Protei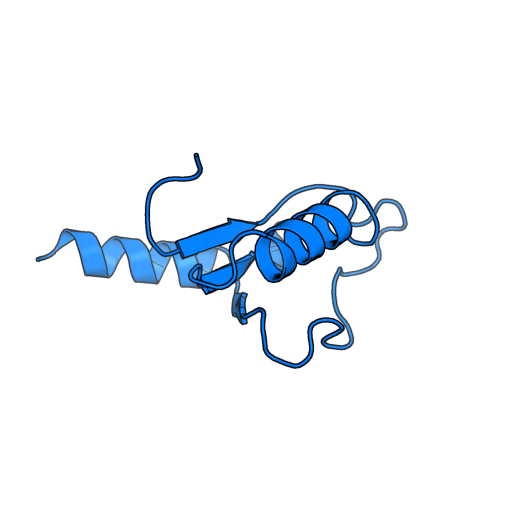n AF-A0A645IMY3-F1 (afdb_monomer_lite)

Radius of gyration: 12.91 Å; chains: 1; bounding box: 31×30×34 Å

Foldseek 3Di:
DDDDQEDEFADDDQVPPRVVVQVCCCPPVVSHQAEYAQVRHAHPVRDGSDPDDPPVPSYHYHHPVRVVVVVVVVVVD

InterPro domains:
  IPR036380 Isochorismatase-like superfamily [G3DSA:3.40.50.850] (2-56)

Secondary structure (DSSP, 8-state):
---SSEEEEEEE-IIIIIHHHHHHHHHH-TTSEEEEEEEEEE-TTS--S-SS-TTTTSEEEE-HHHHHHHHHHTT--

Sequence (77 aa):
MIEGKDVYVCGVAGEYCVKATIEDVVRFAPEKRVFAIVDLIKSVDGSSYIEHDPFEGKVRFVTSDQVARRLAVSQEE

Organism: NCBI:txid1076179

pLDDT: mean 87.83, std 11.15, range [43.72, 96.62]

Structure (mmCIF, N/CA/C/O backbone):
data_AF-A0A645IMY3-F1
#
_entry.id   AF-A0A645IMY3-F1
#
loop_
_atom_site.group_PDB
_atom_site.id
_atom_site.type_symbol
_atom_site.label_atom_id
_atom_site.label_alt_id
_atom_site.label_comp_id
_atom_site.label_asym_id
_atom_site.label_entity_id
_atom_site.label_seq_id
_atom_site.pdbx_PDB_ins_code
_atom_site.Cartn_x
_atom_site.Cartn_y
_atom_site.Cartn_z
_atom_site.occupancy
_atom_site.B_iso_or_equiv
_atom_site.auth_seq_id
_atom_site.auth_comp_id
_atom_site.auth_asym_id
_atom_site.auth_atom_id
_atom_site.pdbx_PDB_model_num
ATOM 1 N N . MET A 1 1 ? -17.782 6.252 -0.425 1.00 61.66 1 MET A N 1
ATOM 2 C CA . MET A 1 1 ? -16.878 6.432 0.733 1.00 61.66 1 MET A CA 1
ATOM 3 C C . MET A 1 1 ? -16.197 5.095 0.978 1.00 61.66 1 MET A C 1
ATOM 5 O O . MET A 1 1 ? -16.885 4.091 0.873 1.00 61.66 1 MET A O 1
ATOM 9 N N . ILE A 1 2 ? -14.883 5.058 1.223 1.00 72.31 2 ILE A N 1
ATOM 10 C CA . ILE A 1 2 ? -14.198 3.803 1.580 1.00 72.31 2 ILE A CA 1
ATOM 11 C C . ILE A 1 2 ? -14.576 3.473 3.029 1.00 72.31 2 ILE A C 1
ATOM 13 O O . ILE A 1 2 ? -14.290 4.261 3.937 1.00 72.31 2 ILE A O 1
ATOM 17 N N . GLU A 1 3 ? -15.272 2.360 3.239 1.00 84.69 3 GLU A N 1
ATOM 18 C CA . GLU A 1 3 ? -15.667 1.885 4.569 1.00 84.69 3 GLU A CA 1
ATOM 19 C C . GLU A 1 3 ? -14.474 1.300 5.341 1.00 84.69 3 GLU A C 1
ATOM 21 O O . GLU A 1 3 ? -13.435 0.980 4.769 1.00 84.69 3 GLU A O 1
ATOM 26 N N . GLY A 1 4 ? -14.611 1.178 6.664 1.00 88.31 4 GLY A N 1
ATOM 27 C CA . GLY A 1 4 ? -13.559 0.636 7.529 1.00 88.31 4 GLY A CA 1
ATOM 28 C C . GLY A 1 4 ? -12.442 1.632 7.869 1.00 88.31 4 GLY A C 1
ATOM 29 O O . GLY A 1 4 ? -12.372 2.738 7.336 1.00 88.31 4 GLY A O 1
ATOM 30 N N . LYS A 1 5 ? -11.580 1.263 8.824 1.00 93.06 5 LYS A N 1
ATOM 31 C CA . LYS A 1 5 ? -10.431 2.088 9.257 1.00 93.06 5 LYS A CA 1
ATOM 32 C C . LYS A 1 5 ? -9.147 1.786 8.484 1.00 93.06 5 LYS A C 1
ATOM 34 O O . LYS A 1 5 ? -8.239 2.611 8.496 1.00 93.06 5 LYS A O 1
ATOM 39 N N . ASP A 1 6 ? -9.082 0.625 7.838 1.00 94.44 6 ASP A N 1
ATOM 40 C CA . ASP A 1 6 ? -7.881 0.103 7.189 1.00 94.44 6 ASP A CA 1
ATOM 41 C C . ASP A 1 6 ? -8.056 0.106 5.678 1.00 94.44 6 ASP A C 1
ATOM 43 O O . ASP A 1 6 ? -9.062 -0.381 5.167 1.00 94.44 6 ASP A O 1
ATOM 47 N N . VAL A 1 7 ? -7.063 0.640 4.973 1.00 95.94 7 VAL A N 1
ATOM 48 C CA . VAL A 1 7 ? -6.998 0.641 3.512 1.00 95.94 7 VAL A CA 1
ATOM 49 C C . VAL A 1 7 ? -5.765 -0.143 3.097 1.00 95.94 7 VAL A C 1
ATOM 51 O O . VAL A 1 7 ? -4.640 0.249 3.402 1.00 95.94 7 VAL A O 1
ATOM 54 N N . TYR A 1 8 ? -5.986 -1.254 2.403 1.00 95.38 8 TYR A N 1
ATOM 55 C CA . TYR A 1 8 ? -4.934 -2.091 1.839 1.00 95.38 8 TYR A CA 1
ATOM 56 C C . TYR A 1 8 ? -4.820 -1.810 0.341 1.00 95.38 8 TYR A C 1
ATOM 58 O O . TYR A 1 8 ? -5.811 -1.912 -0.380 1.00 95.38 8 TYR A O 1
ATOM 66 N N . VAL A 1 9 ? -3.625 -1.456 -0.123 1.00 95.19 9 VAL A N 1
ATOM 67 C CA . VAL A 1 9 ? -3.357 -1.082 -1.515 1.00 95.19 9 VAL A CA 1
ATOM 68 C C . VAL A 1 9 ? -2.403 -2.089 -2.153 1.00 95.19 9 VAL A C 1
ATOM 70 O O . VAL A 1 9 ? -1.353 -2.411 -1.594 1.00 95.19 9 VAL A O 1
ATOM 73 N N . CYS A 1 10 ? -2.763 -2.576 -3.338 1.00 94.88 10 CYS A N 1
ATOM 74 C CA . CYS A 1 10 ? -1.949 -3.431 -4.202 1.00 94.88 10 CYS A CA 1
ATOM 75 C C . CYS A 1 10 ? -2.241 -3.127 -5.684 1.00 94.88 10 CYS A C 1
ATOM 77 O O . CYS A 1 10 ? -3.201 -2.416 -5.983 1.00 94.88 10 CYS A O 1
ATOM 79 N N . GLY A 1 11 ? -1.433 -3.657 -6.613 1.00 93.81 11 GLY A N 1
ATOM 80 C CA . GLY A 1 11 ? -1.702 -3.556 -8.054 1.00 93.81 11 GLY A CA 1
ATOM 81 C C . GLY A 1 11 ? -0.523 -3.090 -8.912 1.00 93.81 11 GLY A C 1
ATOM 82 O O . GLY A 1 11 ? 0.645 -3.273 -8.572 1.00 93.81 11 GLY A O 1
ATOM 83 N N . VAL A 1 12 ? -0.844 -2.503 -10.064 1.00 91.38 12 VAL A N 1
ATOM 84 C CA . VAL A 1 12 ? 0.100 -1.993 -11.074 1.00 91.38 12 VAL A CA 1
ATOM 85 C C . VAL A 1 12 ? -0.324 -0.586 -11.512 1.00 91.38 12 VAL A C 1
ATOM 87 O O . VAL A 1 12 ? -1.515 -0.298 -11.543 1.00 91.38 12 VAL A O 1
ATOM 90 N N . ALA A 1 13 ? 0.560 0.340 -11.882 1.00 91.00 13 ALA A N 1
ATOM 91 C CA . ALA A 1 13 ? 2.020 0.335 -11.790 1.00 91.00 13 ALA A CA 1
ATOM 92 C C . ALA A 1 13 ? 2.483 1.075 -10.519 1.00 91.00 13 ALA A C 1
ATOM 94 O O . ALA A 1 13 ? 1.947 2.144 -10.219 1.00 91.00 13 ALA A O 1
ATOM 95 N N . GLY A 1 14 ? 3.468 0.516 -9.803 1.00 85.88 14 GLY A N 1
ATOM 96 C CA . GLY A 1 14 ? 3.964 0.992 -8.500 1.00 85.88 14 GLY A CA 1
ATOM 97 C C . GLY A 1 14 ? 4.119 2.514 -8.382 1.00 85.88 14 GLY A C 1
ATOM 98 O O . GLY A 1 14 ? 3.318 3.169 -7.716 1.00 85.88 14 GLY A O 1
ATOM 99 N N . GLU A 1 15 ? 5.094 3.091 -9.088 1.00 87.62 15 GLU A N 1
ATOM 100 C CA . GLU A 1 15 ? 5.391 4.538 -9.050 1.00 87.62 15 GLU A CA 1
ATOM 101 C C . GLU A 1 15 ? 4.319 5.441 -9.688 1.00 87.62 15 GLU A C 1
ATOM 103 O O . GLU A 1 15 ? 4.456 6.662 -9.686 1.00 87.62 15 GLU A O 1
ATOM 108 N N . TYR A 1 16 ? 3.244 4.860 -10.222 1.00 87.56 16 TYR A N 1
ATOM 109 C CA . TYR A 1 16 ? 2.166 5.583 -10.887 1.00 87.56 16 TYR A CA 1
ATOM 110 C C . TYR A 1 16 ? 0.859 5.425 -10.107 1.00 87.56 16 TYR A C 1
ATOM 112 O O . TYR A 1 16 ? 0.659 6.071 -9.081 1.00 87.56 16 TYR A O 1
ATOM 120 N N . CYS A 1 17 ? -0.040 4.557 -10.581 1.00 91.12 17 CYS A N 1
ATOM 121 C CA . CYS A 1 17 ? -1.393 4.404 -10.055 1.00 91.12 17 CYS A CA 1
ATOM 122 C C . CYS A 1 17 ? -1.397 4.046 -8.569 1.00 91.12 17 CYS A C 1
ATOM 124 O O . CYS A 1 17 ? -2.232 4.552 -7.824 1.00 91.12 17 CYS A O 1
ATOM 126 N N . VAL A 1 18 ? -0.465 3.196 -8.134 1.00 93.31 18 VAL A N 1
ATOM 127 C CA . VAL A 1 18 ? -0.407 2.754 -6.738 1.00 93.31 18 VAL A CA 1
ATOM 128 C C . VAL A 1 18 ? 0.052 3.899 -5.837 1.00 93.31 18 VAL A C 1
ATOM 130 O O . VAL A 1 18 ? -0.642 4.226 -4.877 1.00 93.31 18 VAL A O 1
ATOM 133 N N . LYS A 1 19 ? 1.159 4.562 -6.185 1.00 92.38 19 LYS A N 1
ATOM 134 C CA . LYS A 1 19 ? 1.668 5.728 -5.456 1.00 92.38 19 LYS A CA 1
ATOM 135 C C . LYS A 1 19 ? 0.648 6.863 -5.373 1.00 92.38 19 LYS A C 1
ATOM 137 O O . LYS A 1 19 ? 0.338 7.289 -4.267 1.00 92.38 19 LYS A O 1
ATOM 142 N N . ALA A 1 20 ? 0.065 7.276 -6.499 1.00 93.88 20 ALA A N 1
ATOM 143 C CA . ALA A 1 20 ? -0.942 8.339 -6.528 1.00 93.88 20 ALA A CA 1
ATOM 144 C C . ALA A 1 20 ? -2.169 7.997 -5.664 1.00 93.88 20 ALA A C 1
ATOM 146 O O . ALA A 1 20 ? -2.654 8.832 -4.909 1.00 93.88 20 ALA A O 1
ATOM 147 N N . THR A 1 21 ? -2.626 6.739 -5.704 1.00 94.81 21 THR A N 1
ATOM 148 C CA . THR A 1 21 ? -3.738 6.280 -4.854 1.00 94.81 21 THR A CA 1
ATOM 149 C C . THR A 1 21 ? -3.387 6.388 -3.372 1.00 94.81 21 THR A C 1
ATOM 151 O O . THR A 1 21 ? -4.204 6.838 -2.572 1.00 94.81 21 THR A O 1
ATOM 154 N N . ILE A 1 22 ? -2.177 5.982 -2.984 1.00 95.06 22 ILE A N 1
ATOM 155 C CA . ILE A 1 22 ? -1.722 6.074 -1.593 1.00 95.06 22 ILE A CA 1
ATOM 156 C C . ILE A 1 22 ? -1.615 7.540 -1.153 1.00 95.06 22 ILE A C 1
ATOM 158 O O . ILE A 1 22 ? -2.099 7.875 -0.072 1.00 95.06 22 ILE A O 1
ATOM 162 N N . GLU A 1 23 ? -1.042 8.413 -1.985 1.00 95.25 23 GLU A N 1
ATOM 163 C CA . GLU A 1 23 ? -0.959 9.857 -1.722 1.00 95.25 23 GLU A CA 1
ATOM 164 C C . GLU A 1 23 ? -2.349 10.472 -1.521 1.00 95.25 23 GLU A C 1
ATOM 166 O O . GLU A 1 23 ? -2.559 11.216 -0.560 1.00 95.25 23 GLU A O 1
ATOM 171 N N . ASP A 1 24 ? -3.317 10.107 -2.363 1.00 95.38 24 ASP A N 1
ATOM 172 C CA . ASP A 1 24 ? -4.696 10.577 -2.251 1.00 95.38 24 ASP A CA 1
ATOM 173 C C . ASP A 1 24 ? -5.364 10.099 -0.959 1.00 95.38 24 ASP A C 1
ATOM 175 O O . ASP A 1 24 ? -6.003 10.895 -0.267 1.00 95.38 24 ASP A O 1
ATOM 179 N N . VAL A 1 25 ? -5.191 8.831 -0.574 1.00 95.44 25 VAL A N 1
ATOM 180 C CA . VAL A 1 25 ? -5.747 8.321 0.691 1.00 95.44 25 VAL A CA 1
ATOM 181 C C . VAL A 1 25 ? -5.114 9.044 1.881 1.00 95.44 25 VAL A C 1
ATOM 183 O O . VAL A 1 25 ? -5.835 9.509 2.761 1.00 95.44 25 VAL A O 1
ATOM 186 N N . VAL A 1 26 ? -3.788 9.204 1.891 1.00 94.62 26 VAL A N 1
ATOM 187 C CA . VAL A 1 26 ? -3.068 9.914 2.961 1.00 94.62 26 VAL A CA 1
ATOM 188 C C . VAL A 1 26 ? -3.511 11.379 3.061 1.00 94.62 26 VAL A C 1
ATOM 190 O O . VAL A 1 26 ? -3.610 11.918 4.164 1.00 94.62 26 VAL A O 1
ATOM 193 N N . ARG A 1 27 ? -3.788 12.036 1.929 1.00 95.25 27 ARG A N 1
ATOM 194 C CA . ARG A 1 27 ? -4.165 13.454 1.877 1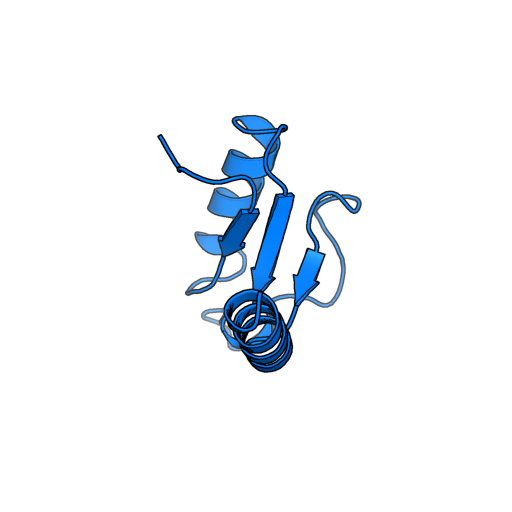.00 95.25 27 ARG A CA 1
ATOM 195 C C . ARG A 1 27 ? -5.629 13.708 2.223 1.00 95.25 27 ARG A C 1
ATOM 197 O O . ARG A 1 27 ? -5.922 14.675 2.924 1.00 95.25 27 ARG A O 1
ATOM 204 N N . PHE A 1 28 ? -6.540 12.900 1.690 1.00 95.50 28 PHE A N 1
ATOM 205 C CA . PHE A 1 28 ? -7.980 13.173 1.732 1.00 95.50 28 PHE A CA 1
ATOM 206 C C . PHE A 1 28 ? -8.748 12.302 2.729 1.00 95.50 28 PHE A C 1
ATOM 208 O O . PHE A 1 28 ? -9.901 12.611 3.023 1.00 95.50 28 PHE A O 1
ATOM 215 N N . ALA A 1 29 ? -8.123 11.254 3.268 1.00 94.38 29 ALA A N 1
ATOM 216 C CA . ALA A 1 29 ? -8.692 10.400 4.306 1.00 94.38 29 ALA A CA 1
ATOM 217 C C . ALA A 1 29 ? -7.661 10.131 5.428 1.00 94.38 29 ALA A C 1
ATOM 219 O O . ALA A 1 29 ? -7.296 8.977 5.677 1.00 94.38 29 ALA A O 1
ATOM 220 N N . PRO A 1 30 ? -7.153 11.182 6.106 1.00 93.44 30 PRO A N 1
ATOM 221 C CA . PRO A 1 30 ? -6.064 11.070 7.083 1.00 93.44 30 PRO A CA 1
ATOM 222 C C . PRO A 1 30 ? -6.417 10.228 8.319 1.00 93.44 30 PRO A C 1
ATOM 224 O O . PRO A 1 30 ? -5.533 9.820 9.068 1.00 93.4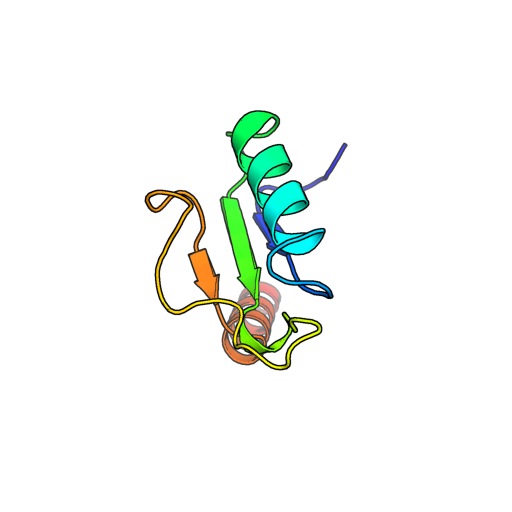4 30 PRO A O 1
ATOM 227 N N . GLU A 1 31 ? -7.700 9.956 8.559 1.00 93.81 31 GLU A N 1
ATOM 228 C CA . GLU A 1 31 ? -8.168 9.061 9.616 1.00 93.81 31 GLU A CA 1
ATOM 229 C C . GLU A 1 31 ? -7.976 7.568 9.293 1.00 93.81 31 GLU A C 1
ATOM 231 O O . GLU A 1 31 ? -8.141 6.718 10.175 1.00 93.81 31 GLU A O 1
ATOM 236 N N . LYS A 1 32 ? -7.653 7.230 8.039 1.00 94.81 32 LYS A N 1
ATOM 237 C CA . LYS A 1 32 ? -7.433 5.853 7.588 1.00 94.81 32 LYS A CA 1
ATOM 238 C C . LYS A 1 32 ? -6.003 5.406 7.873 1.00 94.81 32 LYS A C 1
ATOM 240 O O . LYS A 1 32 ? -5.043 6.156 7.724 1.00 94.81 32 LYS A O 1
ATOM 245 N N . ARG A 1 33 ? -5.846 4.129 8.220 1.00 95.38 33 ARG A N 1
ATOM 246 C CA . ARG A 1 33 ? -4.541 3.461 8.282 1.00 95.38 33 ARG A CA 1
ATOM 247 C C . ARG A 1 33 ? -4.254 2.840 6.922 1.00 95.38 33 ARG A C 1
ATOM 249 O O . ARG A 1 33 ? -5.027 1.999 6.464 1.00 95.38 33 ARG A O 1
ATOM 256 N N . VAL A 1 34 ? -3.155 3.240 6.291 1.00 96.25 34 VAL A N 1
ATOM 257 C CA . VAL A 1 34 ? -2.806 2.789 4.939 1.00 96.25 34 VAL A CA 1
ATOM 258 C C . VAL A 1 34 ? -1.738 1.704 4.994 1.00 96.25 34 VAL A C 1
ATOM 260 O O . VAL A 1 34 ? -0.713 1.849 5.666 1.00 96.25 34 VAL A O 1
ATOM 263 N N . PHE A 1 35 ? -1.981 0.617 4.269 1.00 95.62 35 PHE A N 1
ATOM 264 C CA . PHE A 1 35 ? -1.082 -0.518 4.130 1.00 95.62 35 PHE A CA 1
ATOM 265 C C . PHE A 1 35 ? -0.800 -0.764 2.648 1.00 95.62 35 PHE A C 1
ATOM 267 O O . PHE A 1 35 ? -1.732 -0.967 1.875 1.00 95.62 35 PHE A O 1
ATOM 274 N N . ALA A 1 36 ? 0.466 -0.790 2.248 1.00 95.25 36 ALA A N 1
ATOM 275 C CA . ALA A 1 36 ? 0.870 -1.173 0.899 1.00 95.25 36 ALA A CA 1
ATOM 276 C C . ALA A 1 36 ? 1.354 -2.630 0.904 1.00 95.25 36 ALA A C 1
ATOM 278 O O . ALA A 1 36 ? 2.256 -2.981 1.668 1.00 95.25 36 ALA A O 1
ATOM 279 N N . ILE A 1 37 ? 0.741 -3.478 0.072 1.00 95.44 37 ILE A N 1
ATOM 280 C CA . ILE A 1 37 ? 1.045 -4.913 -0.011 1.00 95.44 37 ILE A CA 1
ATOM 281 C C . ILE A 1 37 ? 2.155 -5.133 -1.045 1.00 95.44 37 ILE A C 1
ATOM 283 O O . ILE A 1 37 ? 1.895 -5.314 -2.234 1.00 95.44 37 ILE A O 1
ATOM 287 N N . VAL A 1 38 ? 3.408 -5.061 -0.601 1.00 93.19 38 VAL A N 1
ATOM 288 C CA . VAL A 1 38 ? 4.578 -4.846 -1.473 1.00 93.19 38 VAL A CA 1
ATOM 289 C C . VAL A 1 38 ? 4.874 -5.999 -2.426 1.00 93.19 38 VAL A C 1
ATOM 291 O O . VAL A 1 38 ? 5.343 -5.782 -3.539 1.00 93.19 38 VAL A O 1
ATOM 294 N N . ASP A 1 39 ? 4.564 -7.230 -2.031 1.00 93.12 39 ASP A N 1
ATOM 295 C CA . ASP A 1 39 ? 4.735 -8.425 -2.858 1.00 93.12 39 ASP A CA 1
ATOM 296 C C . ASP A 1 39 ? 3.686 -8.524 -3.980 1.00 93.12 39 ASP A C 1
ATOM 298 O O . ASP A 1 39 ? 3.938 -9.179 -4.999 1.00 93.12 39 ASP A O 1
ATOM 302 N N . LEU A 1 40 ? 2.563 -7.807 -3.836 1.00 95.00 40 LEU A N 1
ATOM 303 C CA . LEU A 1 40 ? 1.477 -7.690 -4.815 1.00 95.00 40 LEU A CA 1
ATOM 304 C C . LEU A 1 40 ? 1.474 -6.357 -5.579 1.00 95.00 40 LEU A C 1
ATOM 306 O O . LEU A 1 40 ? 0.558 -6.106 -6.364 1.00 95.00 40 LEU A O 1
ATOM 310 N N . ILE A 1 41 ? 2.480 -5.504 -5.376 1.00 93.88 41 ILE A N 1
ATOM 311 C CA . ILE A 1 41 ? 2.683 -4.302 -6.186 1.00 93.88 41 ILE A CA 1
ATOM 312 C C . ILE A 1 41 ? 3.768 -4.591 -7.216 1.00 93.88 41 ILE A C 1
ATOM 314 O O . ILE A 1 41 ? 4.849 -5.073 -6.871 1.00 93.88 41 ILE A O 1
ATOM 318 N N . LYS A 1 42 ? 3.481 -4.321 -8.493 1.00 91.44 42 LYS A N 1
ATOM 319 C CA . LYS A 1 42 ? 4.447 -4.501 -9.584 1.00 91.44 42 LYS A CA 1
ATOM 320 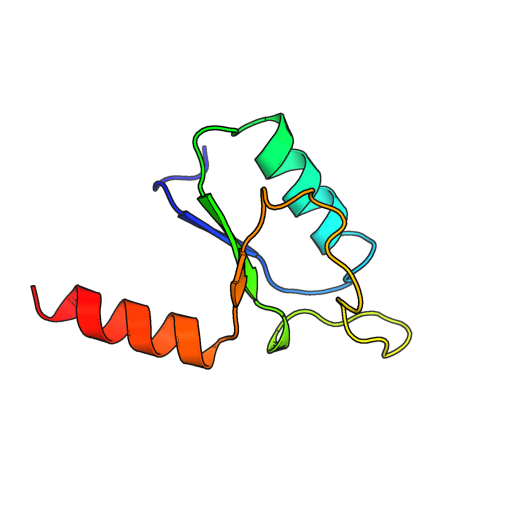C C . LYS A 1 42 ? 4.628 -3.204 -10.366 1.00 91.44 42 LYS A C 1
ATOM 322 O O . LYS A 1 42 ? 3.663 -2.498 -10.669 1.00 91.44 42 LYS A O 1
ATOM 327 N N . SER A 1 43 ? 5.874 -2.898 -10.701 1.00 86.94 43 SER A N 1
ATOM 328 C CA . SER A 1 43 ? 6.229 -1.814 -11.614 1.00 86.94 43 SER A CA 1
ATOM 329 C C . SER A 1 43 ? 6.356 -2.344 -13.041 1.00 86.94 43 SER A C 1
ATOM 331 O O . SER A 1 43 ? 6.654 -3.517 -13.263 1.00 86.94 43 SER A O 1
ATOM 333 N N . VAL A 1 44 ? 6.115 -1.475 -14.022 1.00 85.88 44 VAL A N 1
ATOM 334 C CA . VAL A 1 44 ? 6.178 -1.832 -15.453 1.00 85.88 44 VAL A CA 1
ATOM 335 C C . VAL A 1 44 ? 7.595 -2.141 -15.932 1.00 85.88 44 VAL A C 1
ATOM 337 O O . VAL A 1 44 ? 7.770 -2.917 -16.863 1.00 85.88 44 VAL A O 1
ATOM 340 N N . ASP A 1 45 ? 8.599 -1.558 -15.283 1.00 84.31 45 ASP A N 1
ATOM 341 C CA . ASP A 1 45 ? 10.025 -1.743 -15.560 1.00 84.31 45 ASP A CA 1
ATOM 342 C C . ASP A 1 45 ? 10.631 -2.950 -14.818 1.00 84.31 45 ASP A C 1
ATOM 344 O O . ASP A 1 45 ? 11.832 -3.193 -14.904 1.00 84.31 45 ASP A O 1
ATOM 348 N N . GLY A 1 46 ? 9.811 -3.714 -14.087 1.00 80.94 46 GLY A N 1
ATOM 349 C CA . GLY A 1 46 ? 10.260 -4.851 -13.287 1.00 80.94 46 GLY A CA 1
ATOM 350 C C . GLY A 1 46 ? 10.937 -4.470 -11.969 1.00 80.94 46 GLY A C 1
ATOM 351 O O . GLY A 1 46 ? 11.346 -5.370 -11.234 1.00 80.94 46 GLY A O 1
ATOM 352 N N . SER A 1 47 ? 11.026 -3.177 -11.637 1.00 81.62 47 SER A N 1
ATOM 353 C CA . SER A 1 47 ? 11.511 -2.739 -10.330 1.00 81.62 47 SER A CA 1
ATOM 354 C C . SER A 1 47 ? 10.577 -3.205 -9.210 1.00 81.62 47 SER A C 1
ATOM 356 O O . SER A 1 47 ? 9.358 -3.352 -9.375 1.00 81.62 47 SER A O 1
ATOM 358 N N . SER A 1 48 ? 11.157 -3.455 -8.038 1.00 78.12 48 SER A N 1
ATOM 359 C CA . SER A 1 48 ? 10.377 -3.579 -6.814 1.00 78.12 48 SER A CA 1
ATOM 360 C C . SER A 1 48 ? 9.842 -2.212 -6.422 1.00 78.12 48 SER A C 1
ATOM 362 O O . SER A 1 48 ? 10.552 -1.217 -6.524 1.00 78.12 48 SER A O 1
ATOM 364 N N . TYR A 1 49 ? 8.615 -2.176 -5.908 1.00 75.69 49 TYR A N 1
ATOM 365 C CA . TYR A 1 49 ? 7.964 -0.926 -5.527 1.00 75.69 49 TYR A CA 1
ATOM 366 C C . TYR A 1 49 ? 8.746 -0.115 -4.482 1.00 75.69 49 TYR A C 1
ATOM 368 O O . TYR A 1 49 ? 8.514 1.080 -4.366 1.00 75.69 49 TYR A O 1
ATOM 376 N N . ILE A 1 50 ? 9.645 -0.731 -3.697 1.00 68.56 50 ILE A N 1
ATOM 377 C CA . ILE A 1 50 ? 10.263 -0.036 -2.563 1.00 68.56 50 ILE A CA 1
ATOM 378 C C . ILE A 1 50 ? 11.725 -0.411 -2.350 1.00 68.56 50 ILE A C 1
ATOM 380 O O . ILE A 1 50 ? 12.042 -1.559 -2.047 1.00 68.56 50 ILE A O 1
ATOM 384 N N . GLU A 1 51 ? 12.572 0.619 -2.382 1.00 63.34 51 GLU A N 1
ATOM 385 C CA . GLU A 1 51 ? 13.890 0.670 -1.727 1.00 63.34 51 GLU A CA 1
ATOM 386 C C . GLU A 1 51 ? 13.945 1.743 -0.606 1.00 63.34 51 GLU A C 1
ATOM 388 O O . GLU A 1 51 ? 14.874 1.747 0.198 1.00 63.34 51 GLU A O 1
ATOM 393 N N . HIS A 1 52 ? 12.946 2.637 -0.509 1.00 73.12 52 HIS A N 1
ATOM 394 C CA . HIS A 1 52 ? 12.829 3.713 0.492 1.00 73.12 52 HIS A CA 1
ATOM 395 C C . HIS A 1 52 ? 11.350 4.066 0.760 1.00 73.12 52 HIS A C 1
ATOM 397 O O . HIS A 1 52 ? 10.516 3.831 -0.104 1.00 73.12 52 HIS A O 1
ATOM 403 N N . ASP A 1 53 ? 11.013 4.633 1.927 1.00 81.12 53 ASP A N 1
ATOM 404 C CA . ASP A 1 53 ? 9.643 5.063 2.277 1.00 81.12 53 ASP A CA 1
ATOM 405 C C . ASP A 1 53 ? 9.374 6.521 1.837 1.00 81.12 53 ASP A C 1
ATOM 407 O O . ASP A 1 53 ? 9.855 7.443 2.503 1.00 81.12 53 ASP A O 1
ATOM 411 N N . PRO A 1 54 ? 8.608 6.774 0.755 1.00 83.75 54 PRO A N 1
ATOM 412 C CA . PRO A 1 54 ? 8.298 8.131 0.307 1.00 83.75 54 PRO A CA 1
ATOM 413 C C . PRO A 1 54 ? 7.156 8.786 1.102 1.00 83.75 54 PRO A C 1
ATOM 415 O O . PRO A 1 54 ? 6.848 9.952 0.870 1.00 83.75 54 PRO A O 1
ATOM 418 N N . PHE A 1 55 ? 6.505 8.064 2.019 1.00 89.62 55 PHE A N 1
ATOM 419 C CA . PHE A 1 55 ? 5.305 8.527 2.719 1.00 89.62 55 PHE A CA 1
ATOM 420 C C . PHE A 1 55 ? 5.576 8.986 4.155 1.00 89.62 55 PHE A C 1
ATOM 422 O O . PHE A 1 55 ? 4.629 9.204 4.915 1.00 89.62 55 PHE A O 1
ATOM 429 N N . GLU A 1 56 ? 6.848 9.148 4.535 1.00 89.19 56 GLU A N 1
ATOM 430 C CA . GLU A 1 56 ? 7.272 9.670 5.843 1.00 89.19 56 GLU A CA 1
ATOM 431 C C . GLU A 1 56 ? 6.643 8.901 7.027 1.00 89.19 56 GLU A C 1
ATOM 433 O O . GLU A 1 56 ? 6.188 9.491 8.009 1.00 89.19 56 GLU A O 1
ATOM 438 N N . GLY A 1 57 ? 6.546 7.571 6.927 1.00 91.25 57 GLY A N 1
ATOM 439 C CA . GLY A 1 57 ? 5.969 6.710 7.962 1.00 91.25 57 GLY A CA 1
ATOM 440 C C . GLY A 1 57 ? 4.437 6.692 8.029 1.00 91.25 57 GLY A C 1
ATOM 441 O O . GLY A 1 57 ? 3.875 6.020 8.898 1.00 91.25 57 GLY A O 1
ATOM 442 N N . LYS A 1 58 ? 3.733 7.388 7.124 1.00 94.25 58 LYS A N 1
ATOM 443 C CA . LYS A 1 58 ? 2.254 7.393 7.068 1.00 94.25 58 LYS A CA 1
ATOM 444 C C . LYS A 1 58 ? 1.672 6.112 6.465 1.00 94.25 58 LYS A C 1
ATOM 446 O O . LYS A 1 58 ? 0.470 5.874 6.579 1.00 94.25 58 LYS A O 1
ATOM 451 N N . VAL A 1 59 ? 2.511 5.280 5.851 1.00 95.00 59 VAL A N 1
ATOM 452 C CA . VAL A 1 59 ? 2.119 4.041 5.173 1.00 95.00 59 VAL A CA 1
ATOM 453 C C . VAL A 1 59 ? 2.893 2.874 5.763 1.00 95.00 59 VAL A C 1
ATOM 455 O O . VAL A 1 59 ? 4.091 2.959 6.013 1.00 95.00 59 VAL A O 1
ATOM 458 N N . ARG A 1 60 ? 2.198 1.761 6.000 1.00 94.69 60 ARG A N 1
ATOM 459 C CA . ARG A 1 60 ? 2.815 0.519 6.471 1.00 94.69 60 ARG A CA 1
ATOM 460 C C . ARG A 1 60 ? 3.027 -0.434 5.310 1.00 94.69 60 ARG A C 1
ATOM 462 O O . ARG A 1 60 ? 2.078 -0.800 4.624 1.00 94.69 60 ARG A O 1
ATOM 469 N N . PHE A 1 61 ? 4.254 -0.892 5.136 1.00 94.00 61 PHE A N 1
ATOM 470 C CA . PHE A 1 61 ? 4.588 -1.878 4.118 1.00 94.00 61 PHE A CA 1
ATOM 471 C C . PHE A 1 61 ? 4.430 -3.284 4.682 1.00 94.00 61 PHE A C 1
ATOM 473 O O . PHE A 1 61 ? 5.012 -3.614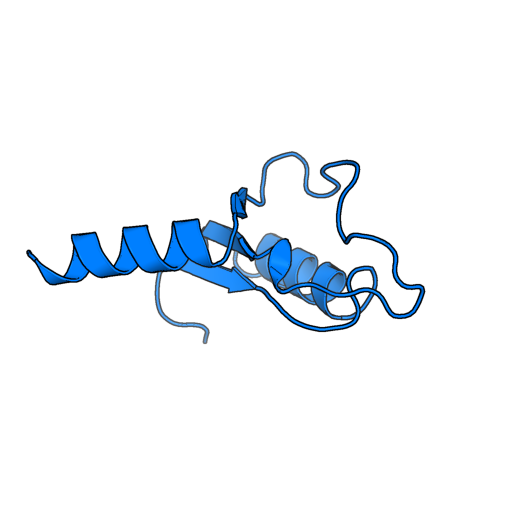 5.714 1.00 94.00 61 PHE A O 1
ATOM 480 N N . VAL A 1 62 ? 3.597 -4.089 4.029 1.00 94.94 62 VAL A N 1
ATOM 481 C CA . VAL A 1 62 ? 3.248 -5.447 4.458 1.00 94.94 62 VAL A CA 1
ATOM 482 C C . VAL A 1 62 ? 3.316 -6.412 3.283 1.00 94.94 62 VAL A C 1
ATOM 484 O O . VAL A 1 62 ? 3.284 -5.989 2.130 1.00 94.94 62 VAL A O 1
ATOM 487 N N . THR A 1 63 ? 3.379 -7.709 3.566 1.00 95.56 63 THR A N 1
ATOM 488 C CA . THR A 1 63 ? 3.225 -8.761 2.553 1.00 95.56 63 THR A CA 1
ATOM 489 C C . THR A 1 63 ? 1.826 -9.371 2.579 1.00 95.56 63 THR A C 1
ATOM 491 O O . THR A 1 63 ? 1.120 -9.306 3.588 1.00 95.56 63 THR A O 1
ATOM 494 N N . SER A 1 64 ? 1.420 -10.008 1.483 1.00 96.06 64 SER A N 1
ATOM 495 C CA . SER A 1 64 ? 0.143 -10.722 1.397 1.00 96.06 64 SER A CA 1
ATOM 496 C C . SER A 1 64 ? 0.019 -11.830 2.449 1.00 96.06 64 SER A C 1
ATOM 498 O O . SER A 1 64 ? -1.038 -11.971 3.061 1.00 96.06 64 SER A O 1
ATOM 500 N N . ASP A 1 65 ? 1.110 -12.543 2.750 1.00 96.62 65 ASP A N 1
ATOM 501 C CA . ASP A 1 65 ? 1.171 -13.542 3.827 1.00 96.62 65 ASP A CA 1
ATOM 502 C C . ASP A 1 65 ? 0.916 -12.918 5.212 1.00 96.62 65 ASP A C 1
ATOM 504 O O . ASP A 1 65 ? 0.121 -13.443 5.994 1.00 96.62 65 ASP A O 1
ATOM 508 N N . GLN A 1 66 ? 1.504 -11.752 5.505 1.00 95.75 66 GLN A N 1
ATOM 509 C CA . GLN A 1 66 ? 1.238 -11.035 6.758 1.00 95.75 66 GLN A CA 1
ATOM 510 C C . GLN A 1 66 ? -0.229 -10.600 6.868 1.00 95.75 66 GLN A C 1
ATOM 512 O O . GLN A 1 66 ? -0.819 -10.689 7.948 1.00 95.75 66 GLN A O 1
ATOM 517 N N . VAL A 1 67 ? -0.830 -10.148 5.762 1.00 95.19 67 VAL A N 1
ATOM 518 C CA . VAL A 1 67 ? -2.253 -9.781 5.716 1.00 95.19 67 VAL A CA 1
ATOM 519 C C . VAL A 1 67 ? -3.136 -11.009 5.939 1.00 95.19 67 VAL A C 1
ATOM 521 O O . VAL A 1 67 ? -4.030 -10.961 6.782 1.00 95.19 67 VAL A O 1
ATOM 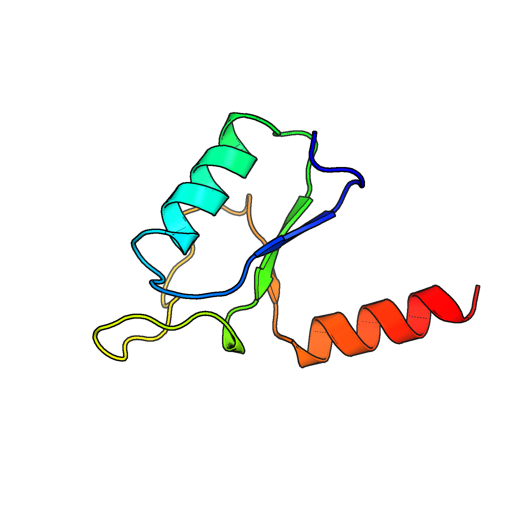524 N N . ALA A 1 68 ? -2.862 -12.121 5.253 1.00 93.94 68 ALA A N 1
ATOM 525 C CA . ALA A 1 68 ? -3.627 -13.358 5.385 1.00 93.94 68 ALA A CA 1
ATOM 526 C C . ALA A 1 68 ? -3.616 -13.886 6.829 1.00 93.94 68 ALA A C 1
ATOM 528 O O . ALA A 1 68 ? -4.671 -14.195 7.381 1.00 93.94 68 ALA A O 1
ATOM 529 N N . ARG A 1 69 ? -2.446 -13.902 7.481 1.00 93.06 69 ARG A N 1
ATOM 530 C CA . ARG A 1 69 ? -2.321 -14.308 8.892 1.00 93.06 69 ARG A CA 1
ATOM 531 C C . ARG A 1 69 ? -3.096 -13.394 9.832 1.00 93.06 69 ARG A C 1
ATOM 533 O O . ARG A 1 69 ? -3.743 -13.876 10.755 1.00 93.06 69 ARG A O 1
ATOM 540 N N . ARG A 1 70 ? -3.051 -12.080 9.600 1.00 88.06 70 ARG A N 1
ATOM 541 C CA . ARG A 1 70 ? -3.791 -11.104 10.410 1.00 88.06 70 ARG A CA 1
ATOM 542 C C . ARG A 1 70 ? -5.299 -11.331 10.323 1.00 88.06 70 ARG A C 1
ATOM 544 O O . ARG A 1 70 ? -5.968 -11.295 11.347 1.00 88.06 70 ARG A O 1
ATOM 551 N N . LEU A 1 71 ? -5.819 -11.554 9.117 1.00 83.94 71 LEU A N 1
ATOM 552 C CA . LEU A 1 71 ? -7.249 -11.777 8.903 1.00 83.94 71 LEU A CA 1
ATOM 553 C C . LEU A 1 71 ? -7.723 -13.111 9.481 1.00 83.94 71 LEU A C 1
ATOM 555 O O . LEU A 1 71 ? -8.825 -13.158 10.013 1.00 83.94 71 LEU A O 1
ATOM 559 N N . ALA A 1 72 ? -6.894 -14.157 9.417 1.00 81.62 72 ALA A N 1
ATOM 560 C CA . ALA A 1 72 ? -7.203 -15.442 10.040 1.00 81.62 72 ALA A CA 1
ATOM 561 C C . ALA A 1 72 ? -7.407 -15.299 11.558 1.00 81.62 72 ALA A C 1
ATOM 563 O O . ALA A 1 72 ? -8.414 -15.764 12.075 1.00 81.62 72 ALA A O 1
ATOM 564 N N . VAL A 1 73 ? -6.523 -14.563 12.242 1.00 72.94 73 VAL A N 1
ATOM 565 C CA . VAL A 1 73 ? -6.629 -14.319 13.693 1.00 72.94 73 VAL A CA 1
ATOM 566 C C . VAL A 1 73 ? -7.870 -13.490 14.054 1.00 72.94 73 VAL A C 1
ATOM 568 O O . VAL A 1 73 ? -8.489 -13.727 15.081 1.00 72.94 73 VAL A O 1
ATOM 571 N N . SER A 1 74 ? -8.271 -12.532 13.213 1.00 62.81 74 SER A N 1
ATOM 572 C CA . SER A 1 74 ? -9.456 -11.691 13.462 1.00 62.81 74 SER A CA 1
ATOM 573 C C . SER A 1 74 ? -10.804 -12.380 13.202 1.00 62.81 74 SER A C 1
ATOM 575 O O . SER A 1 74 ? -11.836 -11.753 13.414 1.00 62.81 74 SER A O 1
ATOM 577 N N . GLN A 1 75 ? -10.819 -13.617 12.697 1.00 56.94 75 GLN A N 1
ATOM 578 C CA . GLN A 1 75 ? -12.041 -14.406 12.460 1.00 56.94 75 GLN A CA 1
ATOM 579 C C . GLN A 1 75 ? -12.343 -15.386 13.611 1.00 56.94 75 GLN A C 1
ATOM 581 O O . GLN A 1 75 ? -13.373 -16.053 13.583 1.00 56.94 75 GLN A O 1
ATOM 586 N N . GLU A 1 76 ? -11.444 -15.496 14.595 1.00 54.59 76 GLU A N 1
ATOM 587 C CA . GLU A 1 76 ? -11.557 -16.407 15.744 1.00 54.59 76 GLU A CA 1
ATOM 588 C C . GLU A 1 76 ? -12.090 -15.715 17.022 1.00 54.59 76 GLU A C 1
ATOM 590 O O . GLU A 1 76 ? -12.186 -16.358 18.069 1.00 54.59 76 GLU A O 1
ATOM 595 N N . GLU A 1 77 ? -12.464 -14.431 16.934 1.00 43.72 77 GLU A N 1
ATOM 596 C CA . GLU A 1 77 ? -13.149 -13.629 17.971 1.00 43.72 77 GLU A CA 1
ATOM 597 C C . GLU A 1 77 ? -14.617 -13.365 17.600 1.00 43.72 77 GLU A C 1
ATOM 599 O O . GLU A 1 77 ? -15.468 -13.405 18.520 1.00 43.72 77 GLU A O 1
#